Protein AF-A0A0F9HIH3-F1 (afdb_monomer_lite)

Radius of gyration: 40.08 Å; chains: 1; bounding box: 96×45×117 Å

Organism: NCBI:txid412755

pLDDT: mean 87.63, std 14.53, range [53.78, 98.75]

Structure (mmCIF, N/CA/C/O backbone):
data_AF-A0A0F9HIH3-F1
#
_entry.id   AF-A0A0F9HIH3-F1
#
loop_
_atom_site.group_PDB
_atom_site.id
_atom_site.type_symbol
_atom_site.label_atom_id
_atom_site.label_alt_id
_atom_site.label_comp_id
_atom_site.label_asym_id
_atom_site.label_entity_id
_atom_site.label_seq_id
_atom_site.pdbx_PDB_ins_code
_atom_site.Cartn_x
_atom_site.Cartn_y
_atom_site.Cartn_z
_atom_site.occupancy
_atom_site.B_iso_or_equiv
_atom_site.auth_seq_id
_atom_site.auth_comp_id
_atom_site.auth_asym_id
_atom_site.auth_atom_id
_atom_site.pdbx_PDB_model_num
ATOM 1 N N . MET A 1 1 ? 7.311 -0.801 9.740 1.00 84.12 1 MET A N 1
ATOM 2 C CA . MET A 1 1 ? 6.327 -0.267 8.777 1.00 84.12 1 MET A CA 1
ATOM 3 C C . MET A 1 1 ? 6.362 -1.166 7.554 1.00 84.12 1 MET A C 1
ATOM 5 O O . MET A 1 1 ? 7.461 -1.471 7.106 1.00 84.12 1 MET A O 1
ATOM 9 N N . ARG A 1 2 ? 5.218 -1.698 7.108 1.00 93.62 2 ARG A N 1
ATOM 10 C CA . ARG A 1 2 ? 5.146 -2.565 5.917 1.00 93.62 2 ARG A CA 1
ATOM 11 C C . ARG A 1 2 ? 5.037 -1.679 4.670 1.00 93.62 2 ARG A C 1
ATOM 13 O O . ARG A 1 2 ? 4.296 -0.703 4.717 1.00 93.62 2 ARG A O 1
ATOM 20 N N . ASP A 1 3 ? 5.741 -2.029 3.597 1.00 95.88 3 ASP A N 1
ATOM 21 C CA . ASP A 1 3 ? 5.580 -1.399 2.280 1.00 95.88 3 ASP A CA 1
ATOM 22 C C . ASP A 1 3 ? 4.628 -2.244 1.427 1.00 95.88 3 ASP A C 1
ATOM 24 O O . ASP A 1 3 ? 4.710 -3.475 1.437 1.00 95.88 3 ASP A O 1
ATOM 28 N N . ILE A 1 4 ? 3.690 -1.587 0.756 1.00 97.06 4 ILE A N 1
ATOM 29 C CA . ILE A 1 4 ? 2.590 -2.203 0.014 1.00 97.06 4 ILE A CA 1
ATOM 30 C C . ILE A 1 4 ? 2.670 -1.754 -1.444 1.00 97.06 4 ILE A C 1
ATOM 32 O O . ILE A 1 4 ? 2.933 -0.588 -1.727 1.00 97.06 4 ILE A O 1
ATOM 36 N N . THR A 1 5 ? 2.425 -2.657 -2.388 1.00 95.69 5 THR A N 1
ATOM 37 C CA . THR A 1 5 ? 2.317 -2.273 -3.799 1.00 95.69 5 THR A CA 1
ATOM 38 C C . THR A 1 5 ? 0.990 -1.557 -4.035 1.00 95.69 5 THR A C 1
ATOM 40 O O . THR A 1 5 ? -0.052 -1.967 -3.524 1.00 95.69 5 THR A O 1
ATOM 43 N N . LEU A 1 6 ? 0.995 -0.494 -4.838 1.00 96.69 6 LEU A N 1
ATOM 44 C CA . LEU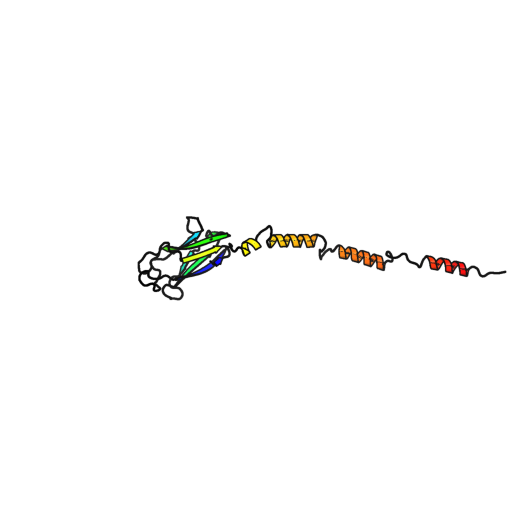 A 1 6 ? -0.251 0.147 -5.247 1.00 96.69 6 LEU A CA 1
ATOM 45 C C . LEU A 1 6 ? -1.127 -0.849 -6.030 1.00 96.69 6 LEU A C 1
ATOM 47 O O . LEU A 1 6 ? -0.645 -1.545 -6.920 1.00 96.69 6 LEU A O 1
ATOM 51 N N . ASN A 1 7 ? -2.425 -0.839 -5.741 1.00 97.62 7 ASN A N 1
ATOM 52 C CA . ASN A 1 7 ? -3.470 -1.749 -6.221 1.00 97.62 7 ASN A CA 1
ATOM 53 C C . ASN A 1 7 ? -3.522 -3.131 -5.557 1.00 97.62 7 ASN A C 1
ATOM 55 O O . ASN A 1 7 ? -4.343 -3.953 -5.965 1.00 97.62 7 ASN A O 1
ATOM 59 N N . ASP A 1 8 ? -2.746 -3.360 -4.500 1.00 97.94 8 ASP A N 1
ATOM 60 C CA . ASP A 1 8 ? -2.901 -4.553 -3.673 1.00 97.94 8 ASP A CA 1
ATOM 61 C C . ASP A 1 8 ? -3.950 -4.367 -2.569 1.00 97.94 8 ASP A C 1
ATOM 63 O O . ASP A 1 8 ? -4.284 -3.261 -2.139 1.00 97.94 8 ASP A O 1
ATOM 67 N N . THR A 1 9 ? -4.461 -5.495 -2.077 1.00 98.25 9 THR A N 1
ATOM 68 C CA . THR A 1 9 ? -5.206 -5.566 -0.816 1.00 98.25 9 THR A CA 1
ATOM 69 C C . THR A 1 9 ? -4.332 -6.218 0.241 1.00 98.25 9 THR A C 1
ATOM 71 O O . THR A 1 9 ? -3.700 -7.242 -0.021 1.00 98.25 9 THR A O 1
ATOM 74 N N . PHE A 1 10 ? -4.312 -5.660 1.447 1.00 98.31 10 PHE A N 1
ATOM 75 C CA . PHE A 1 10 ? -3.599 -6.257 2.570 1.00 98.31 10 PHE A CA 1
ATOM 76 C C . PHE A 1 10 ? -4.415 -6.217 3.858 1.00 98.31 10 PHE A C 1
ATOM 78 O O . PHE A 1 10 ? -5.388 -5.472 3.996 1.00 98.31 10 PHE A O 1
ATOM 85 N N . TYR A 1 11 ? -3.963 -7.033 4.805 1.00 98.00 11 TYR A N 1
ATOM 86 C CA . TYR A 1 11 ? -4.578 -7.219 6.107 1.00 98.00 11 TYR A CA 1
ATOM 87 C C . TYR A 1 11 ? -3.590 -6.855 7.210 1.00 98.00 11 TYR A C 1
ATOM 89 O O . TYR A 1 11 ? -2.404 -7.196 7.123 1.00 98.00 11 TYR A O 1
ATOM 97 N N . HIS A 1 12 ? -4.072 -6.156 8.232 1.00 98.06 12 HIS A N 1
ATOM 98 C CA . HIS A 1 12 ? -3.276 -5.726 9.377 1.00 98.06 12 HIS A CA 1
ATOM 99 C C . HIS A 1 12 ? -4.021 -6.022 10.673 1.00 98.06 12 HIS A C 1
ATOM 101 O O . HIS A 1 12 ? -5.061 -5.425 10.949 1.00 98.06 12 HIS A O 1
ATOM 107 N N . ASP A 1 13 ? -3.475 -6.933 11.471 1.00 98.06 13 ASP A N 1
ATOM 108 C CA . ASP A 1 13 ? -4.033 -7.262 12.777 1.00 98.06 13 ASP A CA 1
ATOM 109 C C . ASP A 1 13 ? -3.587 -6.243 13.836 1.00 98.06 13 ASP A C 1
ATOM 111 O O . ASP A 1 13 ? -2.427 -5.826 13.885 1.00 98.06 13 ASP A O 1
ATOM 115 N N . PHE A 1 14 ? -4.500 -5.881 14.732 1.00 98.25 14 PHE A N 1
ATOM 116 C CA . PHE A 1 14 ? -4.224 -5.051 15.902 1.00 98.25 14 PHE A CA 1
ATOM 117 C C . PHE A 1 14 ? -5.072 -5.500 17.093 1.00 98.25 14 PHE A C 1
ATOM 119 O O . PHE A 1 14 ? -6.103 -6.151 16.933 1.00 98.25 14 PHE A O 1
ATOM 126 N N . THR A 1 15 ? -4.647 -5.170 18.313 1.00 98.12 15 THR A N 1
ATOM 127 C CA . THR A 1 15 ? -5.366 -5.566 19.532 1.00 98.12 15 THR A CA 1
ATOM 128 C C . THR A 1 15 ? -5.917 -4.358 20.270 1.00 98.12 15 THR A C 1
ATOM 130 O O . THR A 1 15 ? -5.165 -3.435 20.561 1.00 98.12 15 THR A O 1
ATOM 133 N N . THR A 1 16 ? -7.190 -4.396 20.657 1.00 98.31 16 THR A N 1
ATOM 134 C CA . THR A 1 16 ? -7.782 -3.428 21.591 1.00 98.31 16 THR A CA 1
ATOM 135 C C . THR A 1 16 ? -7.738 -3.941 23.022 1.00 98.31 16 THR A C 1
ATOM 137 O O . THR A 1 16 ? -7.930 -5.131 23.285 1.00 98.31 16 THR A O 1
ATOM 140 N N . ARG A 1 17 ? -7.479 -3.042 23.976 1.00 97.94 17 ARG A N 1
ATOM 141 C CA . ARG A 1 17 ? -7.346 -3.372 25.401 1.00 97.94 17 ARG A CA 1
ATOM 142 C C . ARG A 1 17 ? -8.110 -2.377 26.260 1.00 97.94 17 ARG A C 1
ATOM 144 O O . ARG A 1 17 ? -8.106 -1.185 25.975 1.00 97.94 17 ARG A O 1
ATOM 151 N N . ALA A 1 18 ? -8.740 -2.851 27.331 1.00 96.81 18 ALA A N 1
ATOM 152 C CA . ALA A 1 18 ? -9.381 -1.959 28.290 1.00 96.81 18 ALA A CA 1
ATOM 153 C C . ALA A 1 18 ? -8.334 -1.080 28.988 1.00 96.81 18 ALA A C 1
ATOM 155 O O . ALA A 1 18 ? -7.395 -1.598 29.587 1.00 96.81 18 ALA A O 1
ATOM 156 N N . PHE A 1 19 ? -8.526 0.240 28.987 1.00 93.25 19 PHE A N 1
ATOM 157 C CA . PHE A 1 19 ? -7.588 1.181 29.615 1.00 93.25 19 PHE A CA 1
ATOM 158 C C . PHE A 1 19 ? -7.374 0.927 31.112 1.00 93.25 19 PHE A C 1
ATOM 160 O O . PHE A 1 19 ? -6.269 1.091 31.617 1.00 93.25 19 PHE A O 1
ATOM 167 N N . ALA A 1 20 ? -8.422 0.503 31.823 1.00 93.31 20 ALA A N 1
ATOM 168 C CA . ALA A 1 20 ? -8.368 0.305 33.269 1.00 93.31 20 ALA A CA 1
ATOM 169 C C . ALA A 1 20 ? -7.579 -0.946 33.698 1.00 93.31 20 ALA A C 1
ATOM 171 O O . ALA A 1 20 ? -7.064 -0.985 34.812 1.00 93.31 20 ALA A O 1
ATOM 172 N N . THR A 1 21 ? -7.507 -1.980 32.853 1.00 95.50 21 THR A N 1
ATOM 173 C CA . THR A 1 21 ? -6.973 -3.304 33.237 1.00 95.50 21 THR A CA 1
ATOM 174 C C . THR A 1 21 ? -5.920 -3.855 32.277 1.00 95.50 21 THR A C 1
ATOM 176 O O . THR A 1 21 ? -5.229 -4.811 32.616 1.00 95.50 21 THR A O 1
ATOM 179 N N . GLY A 1 22 ? -5.794 -3.298 31.071 1.00 95.50 22 GLY A N 1
ATOM 180 C CA . GLY A 1 22 ? -4.867 -3.749 30.032 1.00 95.50 22 GLY A CA 1
ATOM 181 C C . GLY A 1 22 ? -5.236 -5.081 29.362 1.00 95.50 22 GLY A C 1
ATOM 182 O O . GLY A 1 22 ? -4.499 -5.552 28.486 1.00 95.50 22 GLY A O 1
ATOM 183 N N . ILE A 1 23 ? -6.358 -5.705 29.738 1.00 97.19 23 ILE A N 1
ATOM 184 C CA . ILE A 1 23 ? -6.798 -6.976 29.146 1.00 97.19 23 ILE A CA 1
ATOM 185 C C . ILE A 1 23 ? -7.357 -6.739 27.736 1.00 97.19 23 ILE A C 1
ATOM 187 O O . ILE A 1 23 ? -7.986 -5.699 27.516 1.00 97.19 23 ILE A O 1
ATOM 191 N N . PRO A 1 24 ? -7.178 -7.676 26.785 1.00 98.25 24 PRO A N 1
ATOM 192 C CA . PRO A 1 24 ? -7.870 -7.620 25.501 1.00 98.25 24 PRO A CA 1
ATOM 193 C C . PRO A 1 24 ? -9.377 -7.443 25.694 1.00 98.25 24 PRO A C 1
ATOM 195 O O . PRO A 1 24 ? -9.980 -8.059 26.573 1.00 98.25 24 PRO A O 1
ATOM 198 N N . THR A 1 25 ? -9.983 -6.536 24.940 1.00 98.38 25 THR A N 1
ATOM 199 C CA . THR A 1 25 ? -11.398 -6.171 25.086 1.00 98.38 25 THR A CA 1
ATOM 200 C C . THR A 1 25 ? -11.969 -5.820 23.723 1.00 98.38 25 THR A C 1
ATOM 202 O O . THR A 1 25 ? -11.276 -5.212 22.908 1.00 98.38 25 THR A O 1
ATOM 205 N N . VAL A 1 26 ? -13.226 -6.197 23.495 1.00 98.38 26 VAL A N 1
ATOM 206 C CA . VAL A 1 26 ? -13.954 -5.982 22.237 1.00 98.38 26 VAL A CA 1
ATOM 207 C C . VAL A 1 26 ? -13.920 -4.510 21.822 1.00 98.38 26 VAL A C 1
ATOM 209 O O . VAL A 1 26 ? -14.196 -3.621 22.635 1.00 98.38 26 VAL A O 1
ATOM 212 N N . LEU A 1 27 ? -13.635 -4.270 20.543 1.00 98.50 27 LEU A N 1
ATOM 213 C CA . LEU A 1 27 ? -13.857 -2.984 19.892 1.00 98.50 27 LEU A CA 1
ATOM 214 C C . LEU A 1 27 ? -15.343 -2.867 19.508 1.00 98.50 27 LEU A C 1
ATOM 216 O O . LEU A 1 27 ? -15.806 -3.463 18.541 1.00 98.50 27 LEU A O 1
ATOM 220 N N . ALA A 1 28 ? -16.113 -2.129 20.302 1.00 97.88 28 ALA A N 1
ATOM 221 C CA . ALA A 1 28 ? -17.571 -2.046 20.214 1.00 97.88 28 ALA A CA 1
ATOM 222 C C . ALA A 1 28 ? -18.062 -0.701 19.646 1.00 97.88 28 ALA A C 1
ATOM 224 O O . ALA A 1 28 ? -17.282 0.220 19.412 1.00 97.88 28 ALA A O 1
ATOM 225 N N . GLY A 1 29 ? -19.381 -0.562 19.468 1.00 96.38 29 GLY A N 1
ATOM 226 C CA . GLY A 1 29 ? -20.018 0.709 19.092 1.00 96.38 29 GLY A CA 1
ATOM 227 C C . GLY A 1 29 ? -19.929 1.046 17.601 1.00 96.38 29 GLY A C 1
ATOM 228 O O . GLY A 1 29 ? -19.632 2.186 17.258 1.00 96.38 29 GLY A O 1
ATOM 229 N N . THR A 1 30 ? -20.172 0.060 16.726 1.00 96.94 30 THR A N 1
ATOM 230 C CA . THR A 1 30 ? -20.072 0.180 15.253 1.00 96.94 30 THR A CA 1
ATOM 231 C C . THR A 1 30 ? -18.731 0.770 14.809 1.00 96.94 30 THR A C 1
ATOM 233 O O . THR A 1 30 ? -18.675 1.912 14.341 1.00 96.94 30 THR A O 1
ATOM 236 N N . PRO A 1 31 ? -17.633 0.033 15.032 1.00 98.00 31 PRO A N 1
ATOM 237 C CA . PRO A 1 31 ? -16.315 0.571 14.785 1.00 98.00 31 PRO A CA 1
ATOM 238 C C . PRO A 1 31 ? -16.040 0.762 13.300 1.00 98.00 31 PRO A C 1
ATOM 240 O O . PRO A 1 31 ? -16.449 -0.039 12.460 1.00 98.00 31 PRO A O 1
ATOM 243 N N . VAL A 1 32 ? -15.311 1.828 13.003 1.00 98.44 32 VAL A N 1
ATOM 244 C CA . VAL A 1 32 ? -14.871 2.198 11.661 1.00 98.44 32 VAL A CA 1
ATOM 245 C C . VAL A 1 32 ? -13.403 2.576 11.753 1.00 98.44 32 VAL A C 1
ATOM 247 O O . VAL A 1 32 ? -12.969 3.231 12.705 1.00 98.44 32 VAL A O 1
ATOM 250 N N . LEU A 1 33 ? -12.645 2.156 10.747 1.00 98.75 33 LEU A N 1
ATOM 251 C CA . LEU A 1 33 ? -11.281 2.606 10.531 1.00 98.75 33 LEU A CA 1
ATOM 252 C C . LEU A 1 33 ? -11.267 3.641 9.413 1.00 98.75 33 LEU A C 1
ATOM 254 O O . LEU A 1 33 ? -12.069 3.585 8.483 1.00 98.75 33 LEU A O 1
ATOM 258 N N . SER A 1 34 ? -10.321 4.559 9.497 1.00 98.38 34 SER A N 1
ATOM 259 C CA . SER A 1 34 ? -9.967 5.468 8.415 1.00 98.38 34 SER A CA 1
ATOM 260 C C . SER A 1 34 ? -8.457 5.447 8.234 1.00 98.38 34 SER A C 1
ATOM 262 O O . SER A 1 34 ? -7.711 5.069 9.143 1.00 98.38 34 SER A O 1
ATOM 264 N N . VAL A 1 35 ? -7.999 5.846 7.054 1.00 98.50 35 VAL A N 1
ATOM 265 C CA . VAL A 1 35 ? -6.573 5.978 6.766 1.00 98.50 35 VAL A CA 1
ATOM 266 C C . VAL A 1 35 ? -6.247 7.435 6.492 1.00 98.50 35 VAL A C 1
ATOM 268 O O . VAL A 1 35 ? -6.937 8.090 5.722 1.00 98.50 35 VAL A O 1
ATOM 271 N N . LEU A 1 36 ? -5.199 7.949 7.122 1.00 97.31 36 LEU A N 1
ATOM 272 C CA . LEU A 1 36 ? -4.695 9.293 6.875 1.00 97.31 36 LEU A CA 1
ATOM 273 C C . LEU A 1 36 ? -3.395 9.210 6.078 1.00 97.31 36 LEU A C 1
ATOM 275 O O . LEU A 1 36 ? -2.492 8.458 6.454 1.00 97.31 36 LEU A O 1
ATOM 279 N N . GLU A 1 37 ? -3.307 9.975 4.996 1.00 96.44 37 GLU A N 1
ATOM 280 C CA . GLU A 1 37 ? -2.068 10.166 4.243 1.00 96.44 37 GLU A CA 1
ATOM 281 C C . GLU A 1 37 ? -1.249 11.292 4.873 1.00 96.44 37 GLU A C 1
ATOM 283 O O . GLU A 1 37 ? -1.737 12.413 4.955 1.00 96.44 37 GLU A O 1
ATOM 288 N N . GLU A 1 38 ? -0.010 11.011 5.279 1.00 90.00 38 GLU A N 1
ATOM 289 C CA . GLU A 1 38 ? 1.002 11.989 5.722 1.00 90.00 38 GLU A CA 1
ATOM 290 C C . GLU A 1 38 ? 0.442 13.278 6.369 1.00 90.00 38 GLU A C 1
ATOM 292 O O . GLU A 1 38 ? -0.096 13.246 7.474 1.00 90.00 38 GLU A O 1
ATOM 297 N N . ASN A 1 39 ? 0.593 14.420 5.686 1.00 85.12 39 ASN A N 1
ATOM 298 C CA . ASN A 1 39 ? 0.124 15.742 6.106 1.00 85.12 39 ASN A CA 1
ATOM 299 C C . ASN A 1 39 ? -1.187 16.156 5.400 1.00 85.12 39 ASN A C 1
ATOM 301 O O . ASN A 1 39 ? -1.509 17.341 5.309 1.00 85.12 39 ASN A O 1
ATOM 305 N N . ASN A 1 40 ? -1.934 15.199 4.852 1.00 88.25 40 ASN A N 1
ATOM 306 C CA . ASN A 1 40 ? -3.252 15.433 4.283 1.00 88.25 40 ASN A CA 1
ATOM 307 C C . ASN A 1 40 ? -4.310 15.311 5.384 1.00 88.25 40 ASN A C 1
ATOM 309 O O . ASN A 1 40 ? -4.417 14.290 6.054 1.00 88.25 40 ASN A O 1
ATOM 313 N N . ALA A 1 41 ? -5.124 16.351 5.558 1.00 87.75 41 ALA A N 1
ATOM 314 C CA . ALA A 1 41 ? -6.173 16.365 6.574 1.00 87.75 41 ALA A CA 1
ATOM 315 C C . ALA A 1 41 ? -7.403 15.520 6.198 1.00 87.75 41 ALA A C 1
ATOM 317 O O . ALA A 1 41 ? -8.245 15.275 7.058 1.00 87.75 41 ALA A O 1
ATOM 318 N N . THR A 1 42 ? -7.534 15.104 4.933 1.00 95.38 42 THR A N 1
ATOM 319 C CA . THR A 1 42 ? -8.704 14.358 4.449 1.00 95.38 42 THR A CA 1
ATOM 320 C C . THR A 1 42 ? -8.485 12.855 4.623 1.00 95.38 42 THR A C 1
ATOM 322 O O . THR A 1 42 ? -7.615 12.299 3.952 1.00 95.38 42 THR A O 1
ATOM 325 N N . PRO A 1 43 ? -9.264 12.166 5.476 1.00 97.50 43 PRO A N 1
ATOM 326 C CA . PRO A 1 43 ? -9.125 10.728 5.649 1.00 97.50 43 PRO A CA 1
ATOM 327 C C . PRO A 1 43 ? -9.680 9.953 4.451 1.00 97.50 43 PRO A C 1
ATOM 329 O O . PRO A 1 43 ? -10.749 10.266 3.923 1.00 97.50 43 PRO A O 1
ATOM 332 N N . ILE A 1 44 ? -8.987 8.883 4.083 1.00 98.19 44 ILE A N 1
ATOM 333 C CA . ILE A 1 44 ? -9.447 7.858 3.154 1.00 98.19 44 ILE A CA 1
ATOM 334 C C . ILE A 1 44 ? -10.349 6.882 3.914 1.00 98.19 44 ILE A C 1
ATOM 336 O O . ILE A 1 44 ? -9.940 6.267 4.903 1.00 98.19 44 ILE A O 1
ATOM 340 N N . THR A 1 45 ? -11.581 6.731 3.433 1.00 97.94 45 THR A N 1
ATOM 341 C CA . THR A 1 45 ? -12.574 5.769 3.944 1.00 97.94 45 THR A CA 1
ATOM 342 C C . THR A 1 45 ? -12.938 4.701 2.911 1.00 97.94 45 THR A C 1
ATOM 344 O O . THR A 1 45 ? -13.433 3.631 3.265 1.00 97.94 45 THR A O 1
ATOM 347 N N . ALA A 1 46 ? -12.675 4.959 1.627 1.00 98.00 46 ALA A N 1
ATOM 348 C CA . ALA A 1 46 ? -12.902 4.006 0.550 1.00 98.00 46 ALA A CA 1
ATOM 349 C C . ALA A 1 46 ? -11.905 2.842 0.636 1.00 98.00 46 ALA A C 1
ATOM 351 O O . ALA A 1 46 ? -10.710 3.045 0.832 1.00 98.00 46 ALA A O 1
ATOM 352 N N . GLY A 1 47 ? -12.395 1.609 0.490 1.00 97.62 47 GLY A N 1
ATOM 353 C CA . GLY A 1 47 ? -11.546 0.417 0.566 1.00 97.62 47 GLY A CA 1
ATOM 354 C C . GLY A 1 47 ? -10.989 0.111 1.960 1.00 97.62 47 GLY A C 1
ATOM 355 O O . GLY A 1 47 ? -10.085 -0.713 2.063 1.00 97.62 47 GLY A O 1
ATOM 356 N N . VAL A 1 48 ? -11.515 0.743 3.014 1.00 98.69 48 VAL A N 1
ATOM 357 C CA . VAL A 1 48 ? -11.111 0.526 4.409 1.00 98.69 48 VAL A CA 1
ATOM 358 C C . VAL A 1 48 ? -12.237 -0.187 5.153 1.00 98.69 48 VAL A C 1
ATOM 360 O O . VAL A 1 48 ? -13.385 0.252 5.136 1.00 98.69 48 VAL A O 1
ATOM 363 N N . SER A 1 49 ? -11.925 -1.294 5.822 1.00 98.25 49 SER A N 1
ATOM 364 C CA . SER A 1 49 ? -12.890 -2.006 6.667 1.00 98.25 49 SER A CA 1
ATOM 365 C C . SER A 1 49 ? -12.217 -2.672 7.864 1.00 98.25 49 SER A C 1
ATOM 367 O O . SER A 1 49 ? -10.995 -2.832 7.895 1.00 98.25 49 SER A O 1
ATOM 369 N N . VAL A 1 50 ? -13.020 -3.040 8.864 1.00 98.56 50 VAL A N 1
ATOM 370 C CA . VAL A 1 50 ? -12.561 -3.710 10.084 1.00 98.56 50 VAL A CA 1
ATOM 371 C C . VAL A 1 50 ? -13.396 -4.949 10.367 1.00 98.56 50 VAL A C 1
ATOM 373 O O . VAL A 1 50 ? -14.624 -4.901 10.331 1.00 98.56 50 VAL A O 1
ATOM 376 N N . SER A 1 51 ? -12.718 -6.047 10.685 1.00 98.12 51 SER A N 1
ATOM 377 C CA . SER A 1 51 ? -13.321 -7.221 11.306 1.00 98.12 51 SER A CA 1
ATOM 378 C C . SER A 1 51 ? -12.939 -7.237 12.781 1.00 98.12 51 SER A C 1
ATOM 380 O O . SER A 1 51 ? -11.762 -7.348 13.123 1.00 98.12 51 SER A O 1
ATOM 382 N N . VAL A 1 52 ? -13.936 -7.124 13.655 1.00 98.38 52 VAL A N 1
ATOM 383 C CA . VAL A 1 52 ? -13.752 -7.195 15.112 1.00 98.38 52 VAL A CA 1
ATOM 384 C C . VAL A 1 52 ? -13.658 -8.651 15.553 1.00 98.38 52 VAL A C 1
ATOM 386 O O . VAL A 1 52 ? -14.321 -9.508 14.967 1.00 98.38 52 VAL A O 1
ATOM 389 N N . ASP A 1 53 ? -12.854 -8.914 16.584 1.00 97.69 53 ASP A N 1
ATOM 390 C CA . ASP A 1 53 ? -12.680 -10.236 17.201 1.00 97.69 53 ASP A CA 1
ATOM 391 C C . ASP A 1 53 ? -12.433 -11.342 16.160 1.00 97.69 53 ASP A C 1
ATOM 393 O O . ASP A 1 53 ? -13.108 -12.380 16.116 1.00 97.69 53 ASP A O 1
ATOM 397 N N . ARG A 1 54 ? -11.463 -11.097 15.273 1.00 96.94 54 ARG A N 1
ATOM 398 C CA . ARG A 1 54 ? -11.029 -12.024 14.233 1.00 96.94 54 ARG A CA 1
ATOM 399 C C . ARG A 1 54 ? -10.772 -13.400 14.841 1.00 96.94 54 ARG A C 1
ATOM 401 O O . ARG A 1 54 ? -10.172 -13.542 15.906 1.00 96.94 54 ARG A O 1
ATOM 408 N N . ALA A 1 55 ? -11.231 -14.427 14.125 1.00 96.38 55 ALA A N 1
ATOM 409 C CA . ALA A 1 55 ? -11.162 -15.819 14.564 1.00 96.38 55 ALA A CA 1
ATOM 410 C C . ALA A 1 55 ? -11.814 -16.063 15.942 1.00 96.38 55 ALA A C 1
ATOM 412 O O . ALA A 1 55 ? -11.432 -16.990 16.653 1.00 96.38 55 ALA A O 1
ATOM 413 N N . SER A 1 56 ? -12.796 -15.232 16.316 1.00 96.56 56 SER A N 1
ATOM 414 C CA . SER A 1 56 ? -13.485 -15.278 17.610 1.00 96.56 56 SER A CA 1
ATOM 415 C C . SER A 1 56 ? -12.564 -15.054 18.817 1.00 96.56 56 SER A C 1
ATOM 417 O O . SER A 1 56 ? -12.874 -15.490 19.926 1.00 96.56 56 SER A O 1
ATOM 419 N N . VAL A 1 57 ? -11.434 -14.368 18.621 1.00 98.19 57 VAL A N 1
ATOM 420 C CA . VAL A 1 57 ? -10.499 -14.012 19.692 1.00 98.19 57 VAL A CA 1
ATOM 421 C C . VAL A 1 57 ? -10.786 -12.588 20.156 1.00 98.19 57 VAL A C 1
ATOM 423 O O . VAL A 1 57 ? -10.572 -11.631 19.417 1.00 98.19 57 VAL A O 1
ATOM 426 N N . VAL A 1 58 ? -11.245 -12.447 21.402 1.00 98.25 58 VAL A N 1
ATOM 427 C CA . VAL A 1 58 ? -11.621 -11.147 21.980 1.00 98.25 58 VAL A CA 1
ATOM 428 C C . VAL A 1 58 ? -10.469 -10.146 21.919 1.00 98.25 58 VAL A C 1
ATOM 430 O O . VAL A 1 58 ? -9.364 -10.406 22.398 1.00 98.25 58 VAL A O 1
ATOM 433 N N . GLY A 1 59 ? -10.767 -8.967 21.383 1.00 97.81 59 GLY A N 1
ATOM 434 C CA . GLY A 1 59 ? -9.855 -7.844 21.247 1.00 97.81 59 GLY A CA 1
ATOM 435 C C . GLY A 1 59 ? -8.877 -7.967 20.083 1.00 97.81 59 GLY A C 1
ATOM 436 O O . GLY A 1 59 ? -8.168 -6.998 19.844 1.00 97.81 59 GLY A O 1
ATOM 437 N N . LEU A 1 60 ? -8.813 -9.094 19.363 1.00 98.44 60 LEU A N 1
ATOM 438 C CA . LEU A 1 60 ? -8.011 -9.224 18.144 1.00 98.44 60 LEU A CA 1
ATOM 439 C C . LEU A 1 60 ? -8.829 -8.732 16.950 1.00 98.44 60 LEU A C 1
ATOM 441 O O . LEU A 1 60 ? -9.791 -9.375 16.558 1.00 98.44 60 LEU A O 1
ATOM 445 N N . ASN A 1 61 ? -8.444 -7.617 16.347 1.00 98.62 61 ASN A N 1
ATOM 446 C CA . ASN A 1 61 ? -9.147 -7.018 15.217 1.00 98.62 61 ASN A CA 1
ATOM 447 C C . ASN A 1 61 ? -8.268 -7.069 13.966 1.00 98.62 61 ASN A C 1
ATOM 449 O O . ASN A 1 61 ? -7.045 -7.012 14.071 1.00 98.62 61 ASN A O 1
ATOM 453 N N . GLU A 1 62 ? -8.882 -7.115 12.789 1.00 98.56 62 GLU A N 1
ATOM 454 C CA . GLU A 1 62 ? -8.184 -7.060 11.503 1.00 98.56 62 GLU A CA 1
ATOM 455 C C . GLU A 1 62 ? -8.684 -5.871 10.687 1.00 98.56 62 GLU A C 1
ATOM 457 O O . GLU A 1 62 ? -9.879 -5.741 10.415 1.00 98.56 62 GLU A O 1
ATOM 462 N N . ALA A 1 63 ? -7.761 -5.008 10.276 1.00 98.50 63 ALA A N 1
ATOM 463 C CA . ALA A 1 63 ? -7.998 -4.000 9.259 1.00 98.50 63 ALA A CA 1
ATOM 464 C C . ALA A 1 63 ? -7.798 -4.623 7.873 1.00 98.50 63 ALA A C 1
ATOM 466 O O . ALA A 1 63 ? -6.760 -5.231 7.616 1.00 98.50 63 ALA A O 1
ATOM 467 N N . THR A 1 64 ? -8.759 -4.432 6.971 1.00 98.56 64 THR A N 1
ATOM 468 C CA . THR A 1 64 ? -8.613 -4.757 5.544 1.00 98.56 64 THR A CA 1
ATOM 469 C C . THR A 1 64 ? -8.520 -3.464 4.753 1.00 98.56 64 THR A C 1
ATOM 471 O O . THR A 1 64 ? -9.427 -2.631 4.830 1.00 98.56 64 THR A O 1
ATOM 474 N N . ILE A 1 65 ? -7.438 -3.317 3.988 1.00 98.69 65 ILE A N 1
ATOM 475 C CA . ILE A 1 65 ? -7.140 -2.119 3.205 1.00 98.69 65 ILE A CA 1
ATOM 476 C C . ILE A 1 65 ? -6.973 -2.506 1.735 1.00 98.69 65 ILE A C 1
ATOM 478 O O . ILE A 1 65 ? -6.083 -3.284 1.392 1.00 98.69 65 ILE A O 1
ATOM 482 N N . ILE A 1 66 ? -7.818 -1.946 0.870 1.00 98.56 66 ILE A N 1
ATOM 483 C CA . ILE A 1 66 ? -7.763 -2.087 -0.590 1.00 98.56 66 ILE A CA 1
ATOM 484 C C . ILE A 1 66 ? -7.035 -0.860 -1.144 1.00 98.56 66 ILE A C 1
ATOM 486 O O . ILE A 1 66 ? -7.649 0.174 -1.429 1.00 98.56 66 ILE A O 1
ATOM 490 N N . ALA A 1 67 ? -5.717 -0.966 -1.270 1.00 97.94 67 ALA A N 1
ATOM 491 C CA . ALA A 1 67 ? -4.825 0.156 -1.514 1.00 97.94 67 ALA A CA 1
ATOM 492 C C . ALA A 1 67 ? -4.728 0.519 -3.005 1.00 97.94 67 ALA A C 1
ATOM 494 O O . ALA A 1 67 ? -3.679 0.380 -3.624 1.00 97.94 67 ALA A O 1
ATOM 495 N N . THR A 1 68 ? -5.834 0.955 -3.610 1.00 98.31 68 THR A N 1
ATOM 496 C CA . THR A 1 68 ? -5.902 1.331 -5.036 1.00 98.31 68 THR A CA 1
ATOM 497 C C . THR A 1 68 ? -5.894 2.844 -5.235 1.00 98.31 68 THR A C 1
ATOM 499 O O . THR A 1 68 ? -6.375 3.593 -4.383 1.00 98.31 68 THR A O 1
ATOM 502 N N . ALA A 1 69 ? -5.455 3.300 -6.412 1.00 97.44 69 ALA A N 1
ATOM 503 C CA . ALA A 1 69 ? -5.551 4.717 -6.779 1.00 97.44 69 ALA A CA 1
ATOM 504 C C . ALA A 1 69 ? -7.003 5.229 -6.763 1.00 97.44 69 ALA A C 1
ATOM 506 O O . ALA A 1 69 ? -7.271 6.342 -6.320 1.00 97.44 69 ALA A O 1
ATOM 507 N N . GLY A 1 70 ? -7.964 4.388 -7.170 1.00 97.56 70 GLY A N 1
ATOM 508 C CA . GLY A 1 70 ? -9.392 4.726 -7.141 1.00 97.56 70 GLY A CA 1
ATOM 509 C C . GLY A 1 70 ? -9.958 4.943 -5.732 1.00 97.56 70 GLY A C 1
ATOM 510 O O . GLY A 1 70 ? -10.945 5.656 -5.582 1.00 97.56 70 GLY A O 1
ATOM 511 N N . ASN A 1 71 ? -9.318 4.378 -4.706 1.00 97.69 71 ASN A N 1
ATOM 512 C CA . ASN A 1 71 ? -9.665 4.606 -3.304 1.00 97.69 71 ASN A CA 1
ATOM 513 C C . ASN A 1 71 ? -8.893 5.782 -2.679 1.00 97.69 71 ASN A C 1
ATOM 515 O O . ASN A 1 71 ? -9.137 6.099 -1.520 1.00 97.69 71 ASN A O 1
ATOM 519 N N . GLY A 1 72 ? -7.996 6.439 -3.425 1.00 96.12 72 GLY A N 1
ATOM 520 C CA . GLY A 1 72 ? -7.230 7.602 -2.965 1.00 96.12 72 GLY A CA 1
ATOM 521 C C . GLY A 1 72 ? -5.812 7.304 -2.472 1.00 96.12 72 GLY A C 1
ATOM 522 O O . GLY A 1 72 ? -5.237 8.150 -1.800 1.00 96.12 72 GLY A O 1
ATOM 523 N N . TYR A 1 73 ? -5.250 6.128 -2.773 1.00 97.62 73 TYR A N 1
ATOM 524 C CA . TYR A 1 73 ? -3.861 5.792 -2.431 1.00 97.62 73 TYR A CA 1
ATOM 525 C C . TYR A 1 73 ? -2.886 6.145 -3.561 1.00 97.62 73 TYR A C 1
ATOM 527 O O . TYR A 1 73 ? -3.182 5.932 -4.736 1.00 97.62 73 TYR A O 1
ATOM 535 N N . GLU A 1 74 ? -1.688 6.604 -3.209 1.00 95.56 74 GLU A N 1
ATOM 536 C CA . GLU A 1 74 ? -0.641 7.034 -4.138 1.00 95.56 74 GLU A CA 1
ATOM 537 C C . GLU A 1 74 ? 0.709 6.387 -3.803 1.00 95.56 74 GLU A C 1
ATOM 539 O O . GLU A 1 74 ? 1.020 6.099 -2.648 1.00 95.56 74 GLU A O 1
ATOM 544 N N . ALA A 1 75 ? 1.536 6.158 -4.826 1.00 94.44 75 ALA A N 1
ATOM 545 C CA . ALA A 1 75 ? 2.894 5.651 -4.646 1.00 94.44 75 ALA A CA 1
ATOM 546 C C . ALA A 1 75 ? 3.830 6.704 -4.031 1.00 94.44 75 ALA A C 1
ATOM 548 O O . ALA A 1 75 ? 3.709 7.898 -4.294 1.00 94.44 75 ALA A O 1
ATOM 549 N N . GLY A 1 76 ? 4.799 6.244 -3.239 1.00 93.31 76 GLY A N 1
ATOM 550 C CA . GLY A 1 76 ? 5.785 7.082 -2.558 1.00 93.31 76 GLY A CA 1
ATOM 551 C C . GLY A 1 76 ? 5.267 7.773 -1.294 1.00 93.31 76 GLY A C 1
ATOM 552 O O . GLY A 1 76 ? 5.918 8.700 -0.818 1.00 93.31 76 GLY A O 1
ATOM 553 N N . LYS A 1 77 ? 4.110 7.356 -0.763 1.00 94.88 77 LYS A N 1
ATOM 554 C CA . LYS A 1 77 ? 3.451 7.983 0.393 1.00 94.88 77 LYS A CA 1
ATOM 555 C C . LYS A 1 77 ? 3.414 7.083 1.621 1.00 94.88 77 LYS A C 1
ATOM 557 O O . LYS A 1 77 ? 3.412 5.851 1.519 1.00 94.88 77 LYS A O 1
ATOM 562 N N . SER A 1 78 ? 3.323 7.722 2.785 1.00 95.94 78 SER A N 1
ATOM 563 C CA . SER A 1 78 ? 3.136 7.080 4.087 1.00 95.94 78 SER A CA 1
ATOM 564 C C . SER A 1 78 ? 1.717 7.266 4.623 1.00 95.94 78 SER A C 1
ATOM 566 O O . SER A 1 78 ? 1.134 8.347 4.565 1.00 95.94 78 SER A O 1
ATOM 568 N N . TYR A 1 79 ? 1.174 6.215 5.225 1.00 97.88 79 TYR A N 1
ATOM 569 C CA . TYR A 1 79 ? -0.209 6.165 5.677 1.00 97.88 79 TYR A CA 1
ATOM 570 C C . TYR A 1 79 ? -0.310 5.674 7.121 1.00 97.88 79 TYR A C 1
ATOM 572 O O . TYR A 1 79 ? 0.415 4.767 7.542 1.00 97.88 79 TYR A O 1
ATOM 580 N N . SER A 1 80 ? -1.245 6.251 7.878 1.00 97.62 80 SER A N 1
ATOM 581 C CA . SER A 1 80 ? -1.603 5.813 9.233 1.00 97.62 80 SER A CA 1
ATOM 582 C C . SER A 1 80 ? -3.046 5.324 9.271 1.00 97.62 80 SER A C 1
ATOM 584 O O . SER A 1 80 ? -3.953 6.025 8.834 1.00 97.62 80 SER A O 1
ATOM 586 N N . ILE A 1 81 ? -3.263 4.131 9.816 1.00 98.25 81 ILE A N 1
ATOM 587 C CA . ILE A 1 81 ? -4.589 3.553 10.050 1.00 98.25 81 ILE A CA 1
ATOM 588 C C . ILE A 1 81 ? -5.017 3.955 11.457 1.00 98.25 81 ILE A C 1
ATOM 590 O O . ILE A 1 81 ? -4.287 3.686 12.412 1.00 98.25 81 ILE A O 1
ATOM 594 N N . TYR A 1 82 ? -6.190 4.564 11.601 1.00 98.19 82 TYR A N 1
ATOM 595 C CA . TYR A 1 82 ? -6.718 4.956 12.904 1.00 98.19 82 TYR A CA 1
ATOM 596 C C . TYR A 1 82 ? -8.196 4.606 13.061 1.00 98.19 82 TYR A C 1
ATOM 598 O O . TYR A 1 82 ? -8.933 4.453 12.083 1.00 98.19 82 TYR A O 1
ATOM 606 N N . ILE A 1 83 ? -8.633 4.484 14.312 1.00 98.56 83 ILE A N 1
ATOM 607 C CA . ILE A 1 83 ? -10.035 4.250 14.652 1.00 98.56 83 ILE A CA 1
ATOM 608 C C . ILE A 1 83 ? -10.800 5.570 14.533 1.00 98.56 83 ILE A C 1
ATOM 610 O O . ILE A 1 83 ? -10.555 6.508 15.287 1.00 98.56 83 ILE A O 1
ATOM 614 N N . SER A 1 84 ? -11.741 5.661 13.594 1.00 98.31 84 SER A N 1
ATOM 615 C CA . SER A 1 84 ? -12.576 6.855 13.402 1.00 98.31 84 SER A CA 1
ATOM 616 C C . SER A 1 84 ? -13.887 6.796 14.184 1.00 98.31 84 SER A C 1
ATOM 618 O O . SER A 1 84 ? -14.449 7.837 14.514 1.00 98.31 84 SER A O 1
ATOM 620 N N . THR A 1 85 ? -14.362 5.595 14.518 1.00 98.38 85 THR A N 1
ATOM 621 C CA . THR A 1 85 ? -15.471 5.361 15.454 1.00 98.38 85 THR A CA 1
ATOM 622 C C . THR A 1 85 ? -15.206 4.087 16.243 1.00 98.38 85 THR A C 1
ATOM 624 O O . THR A 1 85 ? -14.636 3.133 15.716 1.00 98.38 85 THR A O 1
ATOM 627 N N . GLY A 1 86 ? -15.632 4.050 17.503 1.00 98.12 86 GLY A N 1
ATOM 628 C CA . GLY A 1 86 ? -15.558 2.847 18.325 1.00 98.12 86 GLY A CA 1
ATOM 629 C C . GLY A 1 86 ? -15.298 3.141 19.795 1.00 98.12 86 GLY A C 1
ATOM 630 O O . GLY A 1 86 ? -14.866 4.230 20.181 1.00 98.12 86 GLY A O 1
ATOM 631 N N . THR A 1 87 ? -15.571 2.139 20.622 1.00 98.25 87 THR A N 1
ATOM 632 C CA . THR A 1 87 ? -15.314 2.164 22.063 1.00 98.25 87 THR A CA 1
ATOM 633 C C . THR A 1 87 ? -14.663 0.869 22.519 1.00 98.25 87 THR A C 1
ATOM 635 O O . THR A 1 87 ? -14.926 -0.192 21.959 1.00 98.25 87 THR A O 1
ATOM 638 N N . VAL A 1 88 ? -13.862 0.941 23.576 1.00 98.38 88 VAL A N 1
ATOM 639 C CA . VAL A 1 88 ? -13.297 -0.226 24.257 1.00 98.38 88 VAL A CA 1
ATOM 640 C C . VAL A 1 88 ? -13.669 -0.133 25.730 1.00 98.38 88 VAL A C 1
ATOM 642 O O . VAL A 1 88 ? -13.344 0.841 26.406 1.00 98.38 88 VAL A O 1
ATOM 645 N N . GLY A 1 89 ? -14.430 -1.113 26.227 1.00 96.38 89 GLY A N 1
ATOM 646 C CA . GLY A 1 89 ? -14.955 -1.081 27.599 1.00 96.38 89 GLY A CA 1
ATOM 647 C C . GLY A 1 89 ? -15.839 0.141 27.902 1.00 96.38 89 GLY A C 1
ATOM 648 O O . GLY A 1 89 ? -15.870 0.604 29.037 1.00 96.38 89 GLY A O 1
ATOM 649 N N . GLY A 1 90 ? -16.514 0.696 26.887 1.00 95.88 90 GLY A N 1
ATOM 650 C CA . GLY A 1 90 ? -17.340 1.907 27.001 1.00 95.88 90 GLY A CA 1
ATOM 651 C C . GLY A 1 90 ? -16.575 3.233 26.896 1.00 95.88 90 GLY A C 1
ATOM 652 O O . GLY A 1 90 ? -17.200 4.289 26.897 1.00 95.88 90 GLY A O 1
ATOM 653 N N . VAL A 1 91 ? -15.246 3.201 26.765 1.00 97.12 91 VAL A N 1
ATOM 654 C CA . VAL A 1 91 ? -14.407 4.394 26.571 1.00 97.12 91 VAL A CA 1
ATOM 655 C C . VAL A 1 91 ? -14.179 4.627 25.080 1.00 97.12 91 VAL A C 1
ATOM 657 O O . VAL A 1 91 ? -13.881 3.681 24.356 1.00 97.12 91 VAL A O 1
ATOM 660 N N . SER A 1 92 ? -14.309 5.873 24.616 1.00 97.75 92 SER A N 1
ATOM 661 C CA . SER A 1 92 ? -14.005 6.246 23.227 1.00 97.75 92 SER A CA 1
ATOM 662 C C . SER A 1 92 ? -12.536 5.989 22.895 1.00 97.75 92 SER A C 1
ATOM 664 O O . SER A 1 92 ? -11.655 6.388 23.654 1.00 97.75 92 SER A O 1
ATOM 666 N N . VAL A 1 93 ? -12.291 5.365 21.743 1.00 98.25 93 VAL A N 1
ATOM 667 C CA . VAL A 1 93 ? -10.945 5.136 21.180 1.00 98.25 93 VAL A CA 1
ATOM 668 C C . VAL A 1 93 ? -10.748 5.857 19.843 1.00 98.25 93 VAL A C 1
ATOM 670 O O . VAL A 1 93 ? -9.850 5.540 19.068 1.00 98.25 93 VAL A O 1
ATOM 673 N N . ILE A 1 94 ? -11.607 6.836 19.545 1.00 98.19 94 ILE A N 1
ATOM 674 C CA . ILE A 1 94 ? -11.497 7.640 18.325 1.00 98.19 94 ILE A CA 1
ATOM 675 C C . ILE A 1 94 ? -10.148 8.369 18.308 1.00 98.19 94 ILE A C 1
ATOM 677 O O . ILE A 1 94 ? -9.791 9.048 19.269 1.00 98.19 94 ILE A O 1
ATOM 681 N N . GLY A 1 95 ? -9.426 8.249 17.194 1.00 96.88 95 GLY A N 1
ATOM 682 C CA . GLY A 1 95 ? -8.100 8.830 16.989 1.00 96.88 95 GLY A CA 1
ATOM 683 C C . GLY A 1 95 ? -6.937 7.909 17.366 1.00 96.88 95 GLY A C 1
ATOM 684 O O . GLY A 1 95 ? -5.789 8.273 17.123 1.00 96.88 95 GLY A O 1
ATOM 685 N N . GLU A 1 96 ? -7.195 6.719 17.915 1.00 97.56 96 GLU A N 1
ATOM 686 C CA . GLU A 1 96 ? -6.137 5.742 18.183 1.00 97.56 96 GLU A CA 1
ATOM 687 C C . GLU A 1 96 ? -5.549 5.210 16.867 1.00 97.56 96 GLU A C 1
ATOM 689 O O . GLU A 1 96 ? -6.271 4.658 16.032 1.00 97.56 96 GLU A O 1
ATOM 694 N N . VAL A 1 97 ? -4.236 5.383 16.674 1.00 97.62 97 VAL A N 1
ATOM 695 C CA . VAL A 1 97 ? -3.497 4.854 15.518 1.00 97.62 97 VAL A CA 1
ATOM 696 C C . VAL A 1 97 ? -3.149 3.393 15.776 1.00 97.62 97 VAL A C 1
ATOM 698 O O . VAL A 1 97 ? -2.440 3.074 16.727 1.00 97.62 97 VAL A O 1
ATOM 701 N N . VAL A 1 98 ? -3.615 2.507 14.900 1.00 98.00 98 VAL A N 1
ATOM 702 C CA . VAL A 1 98 ? -3.508 1.048 15.062 1.00 98.00 98 VAL A CA 1
ATOM 703 C C . VAL A 1 98 ? -2.519 0.401 14.096 1.00 98.00 98 VAL A C 1
ATOM 705 O O . VAL A 1 98 ? -2.164 -0.767 14.256 1.00 98.00 98 VAL A O 1
ATOM 708 N N . GLY A 1 99 ? -2.046 1.144 13.097 1.00 97.62 99 GLY A N 1
ATOM 709 C CA . GLY A 1 99 ? -1.083 0.655 12.120 1.00 97.62 99 GLY A CA 1
ATOM 710 C C . GLY A 1 99 ? -0.529 1.765 11.241 1.00 97.62 99 GLY A C 1
ATOM 711 O O . GLY A 1 99 ? -1.116 2.838 11.122 1.00 97.62 99 GLY A O 1
ATOM 712 N N . GLN A 1 100 ? 0.613 1.493 10.618 1.00 97.19 100 GLN A N 1
ATOM 713 C CA . GLN A 1 100 ? 1.261 2.388 9.663 1.00 97.19 100 GLN A CA 1
ATOM 714 C C . GLN A 1 100 ? 1.873 1.570 8.526 1.00 97.19 100 GLN A C 1
ATOM 716 O O . GLN A 1 100 ? 2.475 0.513 8.762 1.00 97.19 100 GLN A O 1
ATOM 721 N N . PHE A 1 101 ? 1.747 2.068 7.302 1.00 97.38 101 PHE A N 1
ATOM 722 C CA . PHE A 1 101 ? 2.282 1.437 6.098 1.00 97.38 101 PHE A CA 1
ATOM 723 C C . PHE A 1 101 ? 2.687 2.485 5.063 1.00 97.38 101 PHE A C 1
ATOM 725 O O . PHE A 1 101 ? 2.257 3.634 5.134 1.00 97.38 101 PHE A O 1
ATOM 732 N N . THR A 1 102 ? 3.515 2.092 4.108 1.00 97.00 102 THR A N 1
ATOM 733 C CA . THR A 1 102 ? 3.842 2.898 2.929 1.00 97.00 102 THR A CA 1
ATOM 734 C C . THR A 1 102 ? 3.286 2.244 1.673 1.00 97.00 102 THR A C 1
ATOM 736 O O . THR A 1 102 ? 3.040 1.036 1.662 1.00 97.00 102 THR A O 1
ATOM 739 N N . ILE A 1 103 ? 3.088 3.033 0.619 1.00 96.44 103 ILE A N 1
ATOM 740 C CA . ILE A 1 103 ? 2.768 2.514 -0.712 1.00 96.44 103 ILE A CA 1
ATOM 741 C C . ILE A 1 103 ? 3.957 2.756 -1.628 1.00 96.44 103 ILE A C 1
ATOM 743 O O . ILE A 1 103 ? 4.289 3.906 -1.899 1.00 96.44 103 ILE A O 1
ATOM 747 N N . ALA A 1 104 ? 4.575 1.680 -2.117 1.00 94.38 104 ALA A N 1
ATOM 748 C CA . ALA A 1 104 ? 5.693 1.692 -3.059 1.00 94.38 104 ALA A CA 1
ATOM 749 C C . ALA A 1 104 ? 6.777 2.737 -2.720 1.00 94.38 104 ALA A C 1
ATOM 751 O O . ALA A 1 104 ? 7.268 3.442 -3.602 1.00 94.38 104 ALA A O 1
ATOM 752 N N . ALA A 1 105 ? 7.116 2.869 -1.434 1.00 93.56 105 ALA A N 1
ATOM 753 C CA . ALA A 1 105 ? 8.062 3.877 -0.950 1.00 93.56 105 ALA A CA 1
ATOM 754 C C . ALA A 1 105 ? 9.393 3.272 -0.478 1.00 93.56 105 ALA A C 1
ATOM 756 O O . ALA A 1 105 ? 10.266 3.998 -0.002 1.00 93.56 105 ALA A O 1
ATOM 757 N N . SER A 1 106 ? 9.573 1.949 -0.587 1.00 91.94 106 SER A N 1
ATOM 758 C CA . SER A 1 106 ? 10.857 1.311 -0.295 1.00 91.94 106 SER A CA 1
ATOM 759 C C . SER A 1 106 ? 11.977 1.934 -1.129 1.00 91.94 106 SER A C 1
ATOM 761 O O . SER A 1 106 ? 11.881 2.000 -2.354 1.00 91.94 106 SER A O 1
ATOM 763 N N . ALA A 1 107 ? 13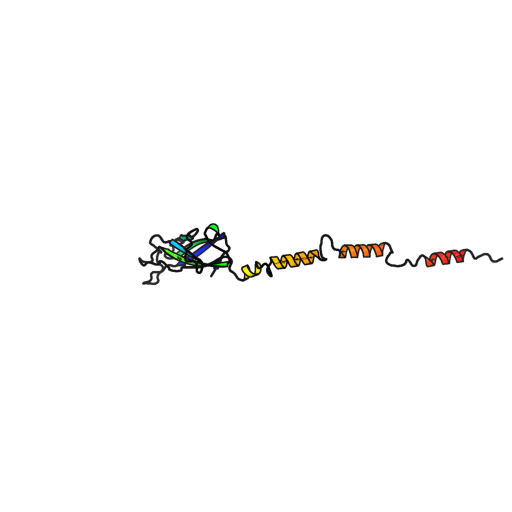.074 2.328 -0.473 1.00 91.12 107 ALA A N 1
ATOM 764 C CA . ALA A 1 107 ? 14.225 2.942 -1.135 1.00 91.12 107 ALA A CA 1
ATOM 765 C C . ALA A 1 107 ? 14.764 2.078 -2.285 1.00 91.12 107 ALA A C 1
ATOM 767 O O . ALA A 1 107 ? 15.101 2.609 -3.333 1.00 91.12 107 ALA A O 1
ATOM 768 N N . ALA A 1 108 ? 14.768 0.749 -2.126 1.00 90.31 108 ALA A N 1
ATOM 769 C CA . ALA A 1 108 ? 15.169 -0.162 -3.194 1.00 90.31 108 ALA A CA 1
ATOM 770 C C . ALA A 1 108 ? 14.192 -0.125 -4.381 1.00 90.31 108 ALA A C 1
ATOM 772 O O . ALA A 1 108 ? 14.626 -0.103 -5.523 1.00 90.31 108 ALA A O 1
ATOM 773 N N . ALA A 1 109 ? 12.878 -0.088 -4.136 1.00 87.62 109 ALA A N 1
ATOM 774 C CA . ALA A 1 109 ? 11.893 0.001 -5.216 1.00 87.62 109 ALA A CA 1
ATOM 775 C C . ALA A 1 109 ? 12.010 1.330 -5.980 1.00 87.62 109 ALA A C 1
ATOM 777 O O . ALA A 1 109 ? 11.930 1.342 -7.207 1.00 87.62 109 ALA A O 1
ATOM 778 N N . VAL A 1 110 ? 12.254 2.427 -5.257 1.00 91.06 110 VAL A N 1
ATOM 779 C CA . VAL A 1 110 ? 12.497 3.757 -5.831 1.00 91.06 110 VAL A CA 1
ATOM 780 C C . VAL A 1 110 ? 13.777 3.774 -6.671 1.00 91.06 110 VAL A C 1
ATOM 782 O O . VAL A 1 110 ? 13.750 4.254 -7.800 1.00 91.06 110 VAL A O 1
ATOM 785 N N . ASP A 1 111 ? 14.869 3.210 -6.154 1.00 93.56 111 ASP A N 1
ATOM 786 C CA . ASP A 1 111 ? 16.166 3.123 -6.836 1.00 93.56 111 ASP A CA 1
ATOM 787 C C . ASP A 1 111 ? 16.081 2.270 -8.113 1.00 93.56 111 ASP A C 1
ATOM 789 O O . ASP A 1 111 ? 16.454 2.705 -9.198 1.00 93.56 111 ASP A O 1
ATOM 793 N N . LEU A 1 112 ? 15.454 1.092 -8.033 1.00 92.88 112 LEU A N 1
ATOM 794 C CA . LEU A 1 112 ? 15.253 0.214 -9.190 1.00 92.88 112 LEU A CA 1
ATOM 795 C C . LEU A 1 112 ? 14.390 0.858 -10.291 1.00 92.88 112 LEU A C 1
ATOM 797 O O . LEU A 1 112 ? 14.601 0.576 -11.474 1.00 92.88 112 LEU A O 1
ATOM 801 N N . ALA A 1 113 ? 13.418 1.694 -9.915 1.00 90.75 113 ALA A N 1
ATOM 802 C CA . ALA A 1 113 ? 12.538 2.407 -10.839 1.00 90.75 113 ALA A CA 1
ATOM 803 C C . ALA A 1 113 ? 13.133 3.727 -11.366 1.00 90.75 113 ALA A C 1
ATOM 805 O O . ALA A 1 113 ? 12.536 4.347 -12.250 1.00 90.75 113 ALA 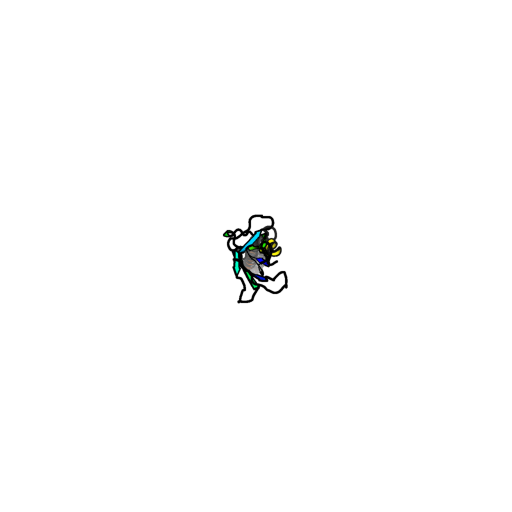A O 1
ATOM 806 N N . ASN A 1 114 ? 14.285 4.169 -10.853 1.00 92.56 114 ASN A N 1
ATOM 807 C CA . ASN A 1 114 ? 14.921 5.407 -11.282 1.00 92.56 114 ASN A CA 1
ATOM 808 C C . ASN A 1 114 ? 15.308 5.326 -12.769 1.00 92.56 114 ASN A C 1
ATOM 810 O O . ASN A 1 114 ? 15.969 4.394 -13.224 1.00 92.56 114 ASN A O 1
ATOM 814 N N . ALA A 1 115 ? 14.896 6.322 -13.551 1.00 92.62 115 ALA A N 1
ATOM 815 C CA . ALA A 1 115 ? 15.170 6.366 -14.985 1.00 92.62 115 ALA A CA 1
ATOM 816 C C . ALA A 1 115 ? 16.641 6.676 -15.325 1.00 92.62 115 ALA A C 1
ATOM 818 O O . ALA A 1 115 ? 17.046 6.487 -16.469 1.00 92.62 115 ALA A O 1
ATOM 819 N N . THR A 1 116 ? 17.423 7.164 -14.359 1.00 94.12 116 THR A N 1
ATOM 820 C CA . THR A 1 116 ? 18.818 7.588 -14.551 1.00 94.12 116 THR A CA 1
ATOM 821 C C . THR A 1 116 ? 19.805 6.455 -14.291 1.00 94.12 116 THR A C 1
ATOM 823 O O . THR A 1 116 ? 20.772 6.312 -15.035 1.00 94.12 116 THR A O 1
ATOM 826 N N . ASP A 1 117 ? 19.565 5.647 -13.258 1.00 94.25 117 ASP A N 1
ATOM 827 C CA . ASP A 1 117 ? 20.481 4.602 -12.775 1.00 94.25 117 ASP A CA 1
ATOM 828 C C . ASP A 1 117 ? 19.795 3.264 -12.422 1.00 94.25 117 ASP A C 1
ATOM 830 O O . ASP A 1 117 ? 20.485 2.288 -12.128 1.00 94.25 117 ASP A O 1
ATOM 834 N N . GLY A 1 118 ? 18.466 3.169 -12.524 1.00 95.62 118 GLY A N 1
ATOM 835 C CA . GLY A 1 118 ? 17.702 1.944 -12.278 1.00 95.62 118 GLY A CA 1
ATOM 836 C C . GLY A 1 118 ? 17.678 0.965 -13.460 1.00 95.62 118 GLY A C 1
ATOM 837 O O . GLY A 1 118 ? 18.453 1.055 -14.418 1.00 95.62 118 GLY A O 1
ATOM 838 N N . LEU A 1 119 ? 16.742 0.005 -13.436 1.00 95.75 119 LEU A N 1
ATOM 839 C CA . LEU A 1 119 ? 16.690 -1.073 -14.441 1.00 95.75 119 LEU A CA 1
ATOM 840 C C . LEU A 1 119 ? 16.470 -0.553 -15.864 1.00 95.75 119 LEU A C 1
ATOM 842 O O . LEU A 1 119 ? 17.004 -1.124 -16.814 1.00 95.75 119 LEU A O 1
ATOM 846 N N . GLY A 1 120 ? 15.689 0.519 -16.019 1.00 94.88 120 GLY A N 1
ATOM 847 C CA . GLY A 1 120 ? 15.457 1.144 -17.320 1.00 94.88 120 GLY A CA 1
ATOM 848 C C . GLY A 1 120 ? 16.736 1.737 -17.916 1.00 94.88 120 GLY A C 1
ATOM 849 O O . GLY A 1 120 ? 17.006 1.546 -19.101 1.00 94.88 120 GLY A O 1
ATOM 850 N N . ALA A 1 121 ? 17.556 2.391 -17.089 1.00 95.50 121 ALA A N 1
ATOM 851 C CA . ALA A 1 121 ? 18.838 2.950 -17.509 1.00 95.50 121 ALA A CA 1
ATOM 852 C C . ALA A 1 121 ? 19.827 1.849 -17.908 1.00 95.50 121 ALA A C 1
ATOM 854 O O . ALA A 1 121 ? 20.441 1.917 -18.974 1.00 95.50 121 ALA A O 1
ATOM 855 N N . LEU A 1 122 ? 19.923 0.792 -17.095 1.00 94.56 122 LEU A N 1
ATOM 856 C CA . LEU A 1 122 ? 20.776 -0.353 -17.402 1.00 94.56 122 LEU A CA 1
ATOM 857 C C . LEU A 1 122 ? 20.334 -1.065 -18.686 1.00 94.56 122 LEU A C 1
ATOM 859 O O . LEU A 1 122 ? 21.179 -1.449 -19.491 1.00 94.56 122 LEU A O 1
ATOM 863 N N . LYS A 1 123 ? 19.022 -1.207 -18.910 1.00 93.06 123 LYS A N 1
ATOM 864 C CA . LYS A 1 123 ? 18.491 -1.775 -20.152 1.00 93.06 123 LYS A CA 1
ATOM 865 C C . LYS A 1 123 ? 18.928 -0.956 -21.367 1.00 93.06 123 LYS A C 1
ATOM 867 O O . LYS A 1 123 ? 19.417 -1.542 -22.325 1.00 93.06 123 LYS A O 1
ATOM 872 N N . THR A 1 124 ? 18.794 0.368 -21.312 1.00 92.44 124 THR A N 1
ATOM 873 C CA . THR A 1 124 ? 19.238 1.264 -22.391 1.00 92.44 124 THR A CA 1
ATOM 874 C C . THR A 1 124 ? 20.731 1.098 -22.669 1.00 92.44 124 THR A C 1
ATOM 876 O O . THR A 1 124 ? 21.119 0.908 -23.815 1.00 92.44 124 THR A O 1
ATOM 879 N N . LEU A 1 125 ? 21.566 1.069 -21.623 1.00 91.50 125 LEU A N 1
ATOM 880 C CA . LEU A 1 125 ? 23.008 0.862 -21.774 1.00 91.50 125 LEU A CA 1
ATOM 881 C C . LEU A 1 125 ? 23.340 -0.483 -22.445 1.00 91.50 125 LEU A C 1
ATOM 883 O O . LEU A 1 125 ? 24.241 -0.553 -23.280 1.00 91.50 125 LEU A O 1
ATOM 887 N N . ILE A 1 126 ? 22.623 -1.551 -22.080 1.00 90.81 126 ILE A N 1
ATOM 888 C CA . ILE A 1 126 ? 22.785 -2.879 -22.686 1.00 90.81 126 ILE A CA 1
ATOM 889 C C . ILE A 1 126 ? 22.353 -2.858 -24.155 1.00 90.81 126 ILE A C 1
ATOM 891 O O . ILE A 1 126 ? 23.088 -3.364 -25.003 1.00 90.81 126 ILE A O 1
ATOM 895 N N . ASP A 1 127 ? 21.200 -2.263 -24.463 1.00 88.62 127 ASP A N 1
ATOM 896 C CA . ASP A 1 127 ? 20.692 -2.153 -25.833 1.00 88.62 127 ASP A CA 1
ATOM 897 C C . ASP A 1 127 ? 21.682 -1.378 -26.725 1.00 88.62 127 ASP A C 1
ATOM 899 O O . ASP A 1 127 ? 22.002 -1.828 -27.829 1.00 88.62 127 ASP A O 1
ATOM 903 N N . ASP A 1 128 ? 22.241 -0.272 -26.225 1.00 87.81 128 ASP A N 1
ATOM 904 C CA . ASP A 1 128 ? 23.246 0.533 -26.928 1.00 87.81 128 ASP A CA 1
ATOM 905 C C . ASP A 1 128 ? 24.548 -0.252 -27.160 1.00 87.81 128 ASP A C 1
ATOM 907 O O . ASP A 1 128 ? 25.105 -0.246 -28.263 1.00 87.81 128 ASP A O 1
ATOM 911 N N . ALA A 1 129 ? 25.026 -0.986 -26.148 1.00 83.69 129 ALA A N 1
ATOM 912 C CA . ALA A 1 129 ? 26.220 -1.823 -26.264 1.00 83.69 129 ALA A CA 1
ATOM 913 C C . ALA A 1 129 ? 26.034 -2.967 -27.280 1.00 83.69 129 ALA A C 1
ATOM 915 O O . ALA A 1 129 ? 26.949 -3.278 -28.051 1.00 83.69 129 ALA A O 1
ATOM 916 N N . MET A 1 130 ? 24.844 -3.573 -27.317 1.00 79.94 130 MET A N 1
ATOM 917 C CA . MET A 1 130 ? 24.491 -4.597 -28.302 1.00 79.94 130 MET A CA 1
ATOM 918 C C . MET A 1 130 ? 24.352 -4.016 -29.715 1.00 79.94 130 MET A C 1
ATOM 920 O O . MET A 1 130 ? 24.742 -4.671 -30.681 1.00 79.94 130 MET A O 1
ATOM 924 N N . GLY A 1 131 ? 23.850 -2.786 -29.852 1.00 67.88 131 GLY A N 1
ATOM 925 C CA . GLY A 1 131 ? 23.713 -2.095 -31.135 1.00 67.88 131 GLY A CA 1
ATOM 926 C C . GLY A 1 131 ? 25.034 -1.607 -31.740 1.00 67.88 131 GLY A C 1
ATOM 927 O O . GLY A 1 131 ? 25.137 -1.487 -32.959 1.00 67.88 131 GLY A O 1
ATOM 928 N N . ALA A 1 132 ? 26.057 -1.351 -30.919 1.00 60.62 132 ALA A N 1
ATOM 929 C CA . ALA A 1 132 ? 27.288 -0.713 -31.379 1.00 60.62 132 ALA A CA 1
ATOM 930 C C . ALA A 1 132 ? 28.268 -1.650 -32.109 1.00 60.62 132 ALA A C 1
ATOM 932 O O . ALA A 1 132 ? 28.999 -1.180 -32.980 1.00 60.62 132 ALA A O 1
ATOM 933 N N . THR A 1 133 ? 28.340 -2.949 -31.790 1.00 60.59 133 THR A N 1
ATOM 934 C CA . THR A 1 133 ? 29.289 -3.891 -32.445 1.00 60.59 133 THR A CA 1
ATOM 935 C C . THR A 1 133 ? 28.950 -5.374 -32.217 1.00 60.59 133 THR A C 1
ATOM 937 O O . THR A 1 133 ? 29.333 -6.198 -33.036 1.00 60.59 133 THR A O 1
ATOM 940 N N . PHE A 1 134 ? 28.202 -5.735 -31.165 1.00 60.78 134 PHE A N 1
ATOM 941 C CA . PHE A 1 134 ? 27.945 -7.131 -30.757 1.00 60.78 134 PHE A CA 1
ATOM 942 C C . PHE A 1 134 ? 26.525 -7.628 -31.081 1.00 60.78 134 PHE A C 1
ATOM 944 O O . PHE A 1 134 ? 25.945 -8.428 -30.341 1.00 60.78 134 PHE A O 1
ATOM 951 N N . ALA A 1 135 ? 25.928 -7.148 -32.170 1.00 65.00 135 ALA A N 1
ATOM 952 C CA . ALA A 1 135 ? 24.611 -7.613 -32.584 1.00 65.00 135 ALA A CA 1
ATOM 953 C C . ALA A 1 135 ? 24.699 -9.086 -33.018 1.00 65.00 135 ALA A C 1
ATOM 955 O O . ALA A 1 135 ? 25.256 -9.393 -34.067 1.00 65.00 135 ALA A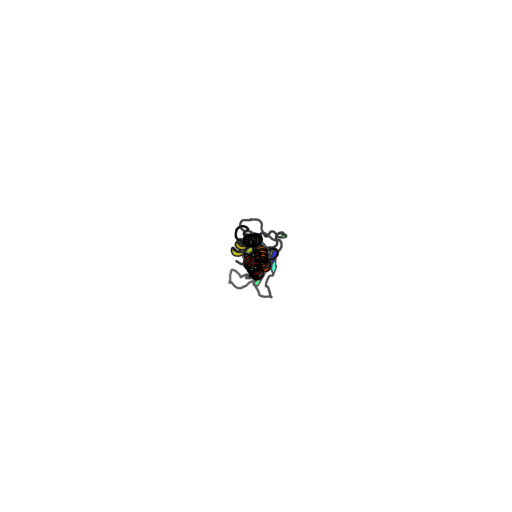 O 1
ATOM 956 N N . THR A 1 136 ? 24.096 -10.008 -32.261 1.00 60.69 136 THR A N 1
ATOM 957 C CA . THR A 1 136 ? 24.102 -11.456 -32.570 1.00 60.69 136 THR A CA 1
ATOM 958 C C . THR A 1 136 ? 23.445 -11.808 -33.912 1.00 60.69 136 THR A C 1
ATOM 960 O O . THR A 1 136 ? 23.654 -12.904 -34.426 1.00 60.69 136 THR A O 1
ATOM 963 N N . ALA A 1 137 ? 22.661 -10.888 -34.487 1.00 60.56 137 ALA A N 1
ATOM 964 C CA . ALA A 1 137 ? 22.013 -11.037 -35.790 1.00 60.56 137 ALA A CA 1
ATOM 965 C C . ALA A 1 137 ? 22.836 -10.477 -36.968 1.00 60.56 137 ALA A C 1
ATOM 967 O O . ALA A 1 137 ? 22.656 -10.930 -38.097 1.00 60.56 137 ALA A O 1
ATOM 968 N N . THR A 1 138 ? 23.741 -9.523 -36.720 1.00 61.75 138 THR A N 1
ATOM 969 C CA . THR A 1 138 ? 24.566 -8.882 -37.756 1.00 61.75 138 THR A CA 1
ATOM 970 C C . THR A 1 138 ? 25.905 -8.469 -37.152 1.00 61.75 138 THR A C 1
ATOM 972 O O . THR A 1 138 ? 26.202 -7.283 -37.014 1.00 61.75 138 THR A O 1
ATOM 975 N N . ASP A 1 139 ? 26.712 -9.441 -36.734 1.00 70.25 139 ASP A N 1
ATOM 976 C CA . ASP A 1 139 ? 28.007 -9.108 -36.154 1.00 70.25 139 ASP A CA 1
ATOM 977 C C . ASP A 1 139 ? 28.981 -8.700 -37.270 1.00 70.25 139 ASP A C 1
ATOM 979 O O . ASP A 1 139 ? 29.358 -9.478 -38.150 1.00 70.25 139 ASP A O 1
ATOM 983 N N . SER A 1 140 ? 29.392 -7.437 -37.242 1.00 71.69 140 SER A N 1
ATOM 984 C CA . SER A 1 140 ? 30.430 -6.903 -38.121 1.00 71.69 140 SER A CA 1
ATOM 985 C C . SER A 1 140 ? 31.763 -7.663 -38.005 1.00 71.69 140 SER A C 1
ATOM 987 O O . SER A 1 140 ? 32.500 -7.738 -38.991 1.00 71.69 140 SER A O 1
ATOM 989 N N . LEU A 1 141 ? 32.052 -8.291 -36.857 1.00 72.62 141 LEU A N 1
ATOM 990 C CA . LEU A 1 141 ? 33.212 -9.164 -36.665 1.00 72.62 141 LEU A CA 1
ATOM 991 C C . LEU A 1 141 ? 33.050 -10.484 -37.414 1.00 72.62 141 LEU A C 1
ATOM 993 O O . LEU A 1 141 ? 34.030 -10.977 -37.961 1.00 72.62 141 LEU A O 1
ATOM 997 N N . GLU A 1 142 ? 31.836 -11.022 -37.520 1.00 77.81 142 GLU A N 1
ATOM 998 C CA . GLU A 1 142 ? 31.550 -12.194 -38.349 1.00 77.81 142 GLU A CA 1
ATOM 999 C C . GLU A 1 142 ? 31.736 -11.858 -39.832 1.00 77.81 142 GLU A C 1
ATOM 1001 O O . GLU A 1 142 ? 32.351 -12.617 -40.575 1.00 77.81 142 GLU A O 1
ATOM 1006 N N . ALA A 1 143 ? 31.301 -10.672 -40.265 1.00 78.94 143 ALA A N 1
ATOM 1007 C CA . ALA A 1 143 ? 31.556 -10.193 -41.622 1.00 78.94 143 ALA A CA 1
ATOM 1008 C C . ALA A 1 143 ? 33.059 -9.987 -41.897 1.00 78.94 143 ALA A C 1
ATOM 1010 O O . ALA A 1 143 ? 33.542 -10.331 -42.978 1.00 78.94 143 ALA A O 1
ATOM 1011 N N . LEU A 1 144 ? 33.816 -9.453 -40.932 1.00 79.81 144 LEU A N 1
ATOM 1012 C CA . LEU A 1 144 ? 35.267 -9.287 -41.041 1.00 79.81 144 LEU A CA 1
ATOM 1013 C C . LEU A 1 144 ? 35.984 -10.643 -41.069 1.00 79.81 144 LEU A C 1
ATOM 1015 O O . LEU A 1 144 ? 36.864 -10.848 -41.904 1.00 79.81 144 LEU A O 1
ATOM 1019 N N . ARG A 1 145 ? 35.580 -11.572 -40.199 1.00 84.12 145 ARG A N 1
ATOM 1020 C CA . ARG A 1 145 ? 36.096 -12.939 -40.144 1.00 84.12 145 ARG A CA 1
ATOM 1021 C C . ARG A 1 145 ? 35.807 -13.669 -41.446 1.00 84.12 145 ARG A C 1
ATOM 1023 O O . ARG A 1 145 ? 36.739 -14.155 -42.061 1.00 84.12 145 ARG A O 1
ATOM 1030 N N . ASN A 1 146 ? 34.576 -13.617 -41.946 1.00 83.25 146 ASN A N 1
ATOM 1031 C CA . ASN A 1 146 ? 34.199 -14.221 -43.223 1.00 83.25 146 ASN A CA 1
ATOM 1032 C C . ASN A 1 146 ? 34.953 -13.607 -44.405 1.00 83.25 146 ASN A C 1
ATOM 1034 O O . ASN A 1 146 ? 35.355 -14.326 -45.315 1.00 83.25 146 ASN A O 1
ATOM 1038 N N . ARG A 1 147 ? 35.204 -12.291 -44.398 1.00 82.50 147 ARG A N 1
ATOM 1039 C CA . ARG A 1 147 ? 36.083 -11.649 -45.387 1.00 82.50 147 ARG A CA 1
ATOM 1040 C C . ARG A 1 147 ? 37.531 -12.126 -45.278 1.00 82.50 147 ARG A C 1
ATOM 1042 O O . ARG A 1 147 ? 38.169 -12.312 -46.309 1.00 82.50 147 ARG A O 1
ATOM 1049 N N . GLY A 1 148 ? 38.050 -12.286 -44.063 1.00 82.81 148 GLY A N 1
ATOM 1050 C CA . GLY A 1 148 ? 39.390 -12.813 -43.803 1.00 82.81 148 GLY A CA 1
ATOM 1051 C C . GLY A 1 148 ? 39.531 -14.270 -44.243 1.00 82.81 148 GLY A C 1
ATOM 1052 O O . GLY A 1 148 ? 40.441 -14.591 -45.003 1.00 82.81 148 GLY A O 1
ATOM 1053 N N . ASP A 1 149 ? 38.582 -15.117 -43.849 1.00 81.75 149 ASP A N 1
ATOM 1054 C CA . ASP A 1 149 ? 38.477 -16.527 -44.226 1.00 81.75 149 ASP A CA 1
ATOM 1055 C C . ASP A 1 149 ? 38.355 -16.665 -45.752 1.00 81.75 149 ASP A C 1
ATOM 1057 O O . ASP A 1 149 ? 39.087 -17.439 -46.369 1.00 81.75 149 ASP A O 1
ATOM 1061 N N . ALA A 1 150 ? 37.508 -15.850 -46.395 1.00 80.94 150 ALA A N 1
ATOM 1062 C CA . ALA A 1 150 ? 37.399 -15.800 -47.850 1.00 80.94 150 ALA A CA 1
ATOM 1063 C C . ALA A 1 150 ? 38.723 -15.382 -48.507 1.00 80.94 150 ALA A C 1
ATOM 1065 O O . ALA A 1 150 ? 39.170 -16.048 -49.435 1.00 80.94 150 ALA A O 1
ATOM 1066 N N . ALA A 1 151 ? 39.387 -14.332 -48.011 1.00 81.62 151 ALA A N 1
ATOM 1067 C CA . ALA A 1 151 ? 40.668 -13.869 -48.548 1.00 81.62 151 ALA A CA 1
ATOM 1068 C C . ALA A 1 151 ? 41.796 -14.905 -48.391 1.00 81.62 151 ALA A C 1
ATOM 1070 O O . ALA A 1 151 ? 42.672 -14.990 -49.258 1.00 81.62 151 ALA A O 1
ATOM 1071 N N . TRP A 1 152 ? 41.772 -15.704 -47.320 1.00 77.44 152 TRP A N 1
ATOM 1072 C CA . TRP A 1 152 ? 42.683 -16.832 -47.131 1.00 77.44 152 TRP A CA 1
ATOM 1073 C C . TRP A 1 152 ? 42.386 -17.936 -48.152 1.00 77.44 152 TRP A C 1
ATOM 1075 O O . TRP A 1 152 ? 43.278 -18.339 -48.899 1.00 77.44 152 TRP A O 1
ATOM 1085 N N . ILE A 1 153 ? 41.135 -18.395 -48.237 1.00 72.75 153 ILE A N 1
ATOM 1086 C CA . ILE A 1 153 ? 40.742 -19.526 -49.091 1.00 72.75 153 ILE A CA 1
ATOM 1087 C C . ILE A 1 153 ? 40.902 -19.198 -50.583 1.00 72.75 153 ILE A C 1
ATOM 1089 O O . ILE A 1 153 ? 41.345 -20.051 -51.349 1.00 72.75 153 ILE A O 1
ATOM 1093 N N . THR A 1 154 ? 40.597 -17.970 -51.017 1.00 75.50 154 THR A N 1
ATOM 1094 C CA . THR A 1 154 ? 40.722 -17.569 -52.431 1.00 75.50 154 THR A CA 1
ATOM 1095 C C . THR A 1 154 ? 42.136 -17.128 -52.821 1.00 75.50 154 THR A C 1
ATOM 1097 O O . THR A 1 154 ? 42.327 -16.624 -53.927 1.00 75.50 154 THR A O 1
ATOM 1100 N N . GLY A 1 155 ? 43.132 -17.276 -51.938 1.00 65.19 155 GLY A N 1
ATOM 1101 C CA . GLY A 1 155 ? 44.529 -16.938 -52.234 1.00 65.19 155 GLY A CA 1
ATOM 1102 C C . GLY A 1 155 ? 44.806 -15.437 -52.386 1.00 65.19 155 GLY A C 1
ATOM 1103 O O . GLY A 1 155 ? 45.824 -15.056 -52.955 1.00 65.19 155 GLY A O 1
ATOM 1104 N N . GLY A 1 156 ? 43.919 -14.572 -51.884 1.00 64.62 156 GLY A N 1
ATOM 1105 C CA . GLY A 1 156 ? 44.112 -13.117 -51.893 1.00 64.62 156 GLY A CA 1
ATOM 1106 C C . GLY A 1 156 ? 45.056 -12.616 -50.793 1.00 64.62 156 GLY A C 1
ATOM 1107 O O . GLY A 1 156 ? 45.599 -11.521 -50.906 1.00 64.62 156 GLY A O 1
ATOM 1108 N N . GLY A 1 157 ? 45.268 -13.411 -49.737 1.00 61.81 157 GLY A N 1
ATOM 1109 C CA . GLY A 1 157 ? 46.113 -13.065 -48.585 1.00 61.81 157 GLY A CA 1
ATOM 1110 C C . GLY A 1 157 ? 47.609 -13.369 -48.732 1.00 61.81 157 GLY A C 1
ATOM 1111 O O . GLY A 1 157 ? 48.386 -13.033 -47.843 1.00 61.81 157 GLY A O 1
ATOM 1112 N N . GLY A 1 158 ? 48.038 -13.990 -49.831 1.00 62.50 158 GLY A N 1
ATOM 1113 C CA . GLY A 1 158 ? 49.443 -14.294 -50.082 1.00 62.50 158 GLY A CA 1
ATOM 1114 C C . GLY A 1 158 ? 49.706 -14.337 -51.576 1.00 62.50 158 GLY A C 1
ATOM 1115 O O . GLY A 1 158 ? 49.042 -15.068 -52.304 1.00 62.50 158 GLY A O 1
ATOM 1116 N N . THR A 1 159 ? 50.663 -13.543 -52.047 1.00 56.97 159 THR A N 1
ATOM 1117 C CA . THR A 1 159 ? 51.140 -13.616 -53.429 1.00 56.97 159 THR A CA 1
ATOM 1118 C C . THR A 1 159 ? 51.540 -15.056 -53.744 1.00 56.97 159 THR A C 1
ATOM 1120 O O . THR A 1 159 ? 52.420 -15.619 -53.099 1.00 56.97 159 THR A O 1
ATOM 1123 N N . ASN A 1 160 ? 50.865 -15.676 -54.714 1.00 56.53 160 ASN A N 1
ATOM 1124 C CA . ASN A 1 160 ? 51.102 -17.066 -55.087 1.00 56.53 160 ASN A CA 1
ATOM 1125 C C . ASN A 1 160 ? 52.563 -17.242 -55.571 1.00 56.53 160 ASN A C 1
ATOM 1127 O O . ASN A 1 160 ? 52.907 -16.692 -56.622 1.00 56.53 160 ASN A O 1
ATOM 1131 N N . PRO A 1 161 ? 53.439 -18.001 -54.879 1.00 56.78 161 PRO A N 1
ATOM 1132 C CA . PRO A 1 161 ? 54.830 -18.176 -55.306 1.00 56.78 161 PRO A CA 1
ATOM 1133 C C . PRO A 1 161 ? 54.976 -19.033 -56.581 1.00 56.78 161 PRO A C 1
ATOM 1135 O O . PRO A 1 161 ? 56.089 -19.250 -57.059 1.00 56.78 161 PRO A O 1
ATOM 1138 N N . GLN A 1 162 ? 53.877 -19.507 -57.178 1.00 56.22 162 GLN A N 1
ATOM 1139 C CA . GLN A 1 162 ? 53.914 -20.434 -58.312 1.00 56.22 162 GLN A CA 1
ATOM 1140 C C . GLN A 1 162 ? 54.055 -19.778 -59.695 1.00 56.22 162 GLN A C 1
ATOM 1142 O O . GLN A 1 162 ? 54.415 -20.466 -60.649 1.00 56.22 162 GLN A O 1
ATOM 1147 N N . LEU A 1 163 ? 53.848 -18.462 -59.831 1.00 54.75 163 LEU A N 1
ATOM 1148 C CA . LEU A 1 163 ? 53.986 -17.786 -61.132 1.00 54.75 163 LEU A CA 1
ATOM 1149 C C . LEU A 1 163 ? 55.445 -17.541 -61.553 1.00 54.75 163 LEU A C 1
ATOM 1151 O O . LEU A 1 163 ? 55.703 -17.369 -62.740 1.00 54.75 163 LEU A O 1
ATOM 1155 N N . LEU A 1 164 ? 56.408 -17.581 -60.622 1.00 53.78 164 LEU A N 1
ATOM 1156 C CA . LEU A 1 164 ? 57.833 -17.434 -60.955 1.00 53.78 164 LEU A CA 1
ATOM 1157 C C . LEU A 1 164 ? 58.553 -18.761 -61.234 1.00 53.78 164 LEU A C 1
ATOM 1159 O O . LEU A 1 164 ? 59.599 -18.742 -61.871 1.00 53.78 164 LEU A O 1
ATOM 1163 N N . GLN A 1 165 ? 58.030 -19.904 -60.778 1.00 58.09 165 GLN A N 1
ATOM 1164 C CA . GLN A 1 165 ? 58.708 -21.199 -60.952 1.00 58.09 165 GLN A CA 1
ATOM 1165 C C . GLN A 1 165 ? 58.395 -21.866 -62.298 1.00 58.09 165 GLN A C 1
ATOM 1167 O O . GLN A 1 165 ? 59.234 -22.584 -62.838 1.00 58.09 165 GLN A O 1
ATOM 1172 N N . ASN A 1 166 ? 57.217 -21.607 -62.873 1.00 56.34 166 ASN A N 1
ATOM 1173 C CA . ASN A 1 166 ? 56.799 -22.278 -64.105 1.00 56.34 166 ASN A CA 1
ATOM 1174 C C . ASN A 1 166 ? 57.465 -21.699 -65.370 1.00 56.34 166 ASN A C 1
ATOM 1176 O O . ASN A 1 166 ? 57.708 -22.416 -66.338 1.00 56.34 166 ASN A O 1
ATOM 1180 N N . THR A 1 167 ? 57.817 -20.411 -65.363 1.00 55.81 167 THR A N 1
ATOM 1181 C CA . THR A 1 167 ? 58.417 -19.735 -66.526 1.00 55.81 167 THR A CA 1
ATOM 1182 C C . THR A 1 167 ? 59.888 -20.112 -66.732 1.00 55.81 167 THR A C 1
ATOM 1184 O O . THR A 1 167 ? 60.364 -20.144 -67.863 1.00 55.81 167 THR A O 1
ATOM 1187 N N . THR A 1 168 ? 60.611 -20.443 -65.659 1.00 58.03 168 THR A N 1
ATOM 1188 C CA . THR A 1 168 ? 62.037 -20.813 -65.707 1.00 58.03 168 THR A CA 1
ATOM 1189 C C . THR A 1 168 ? 62.258 -22.252 -66.172 1.00 58.03 168 THR A C 1
ATOM 1191 O O . THR A 1 168 ? 63.255 -22.536 -66.826 1.00 58.03 168 THR A O 1
ATOM 1194 N N . ILE A 1 169 ? 61.330 -23.171 -65.883 1.00 60.81 169 ILE A N 1
ATOM 1195 C CA . ILE A 1 169 ? 61.440 -24.583 -66.296 1.00 60.81 169 ILE A CA 1
ATOM 1196 C C . ILE A 1 169 ? 61.156 -24.746 -67.798 1.00 60.81 169 ILE A C 1
ATOM 1198 O O . ILE A 1 169 ? 61.811 -25.542 -68.471 1.00 60.81 169 ILE A O 1
ATOM 1202 N N . ALA A 1 170 ? 60.237 -23.948 -68.350 1.00 58.88 170 ALA A N 1
ATOM 1203 C CA . ALA A 1 170 ? 59.897 -23.992 -69.771 1.00 58.88 170 ALA A CA 1
ATOM 1204 C C . ALA A 1 170 ? 61.050 -23.539 -70.692 1.00 58.88 170 ALA A C 1
ATOM 1206 O O . ALA A 1 170 ? 61.172 -24.034 -71.811 1.00 58.88 170 ALA A O 1
ATOM 1207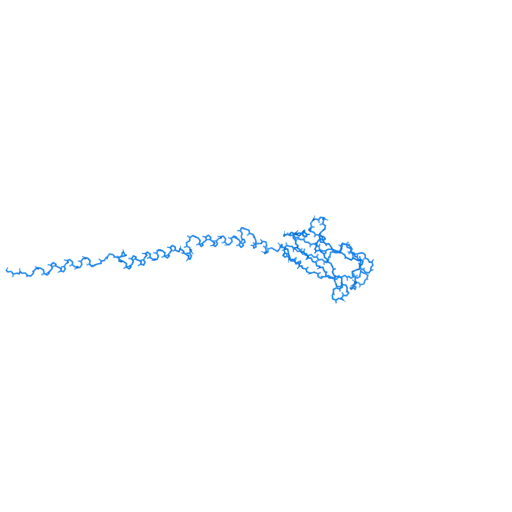 N N . THR A 1 171 ? 61.923 -22.634 -70.238 1.00 59.25 171 THR A N 1
ATOM 1208 C CA . THR A 1 171 ? 63.044 -22.126 -71.050 1.00 59.25 171 THR A CA 1
ATOM 1209 C C . THR A 1 171 ? 64.252 -23.066 -71.068 1.00 59.25 171 THR A C 1
ATOM 1211 O O . THR A 1 171 ? 64.916 -23.166 -72.101 1.00 59.25 171 THR A O 1
ATOM 1214 N N . LEU A 1 172 ? 64.491 -23.825 -69.992 1.00 59.81 172 LEU A N 1
ATOM 1215 C CA . LEU A 1 172 ? 65.572 -24.822 -69.900 1.00 59.81 172 LEU A CA 1
ATOM 1216 C C . LEU A 1 172 ? 65.352 -26.040 -70.816 1.00 59.81 172 LEU A C 1
ATOM 1218 O O . LEU A 1 172 ? 66.315 -26.587 -71.347 1.00 59.81 172 LEU A O 1
ATOM 1222 N N . ALA A 1 173 ? 64.100 -26.441 -71.057 1.00 60.06 173 ALA A N 1
ATOM 1223 C CA . ALA A 1 173 ? 63.786 -27.596 -71.903 1.00 60.06 173 ALA A CA 1
ATOM 1224 C C . ALA A 1 173 ? 64.015 -27.355 -73.411 1.00 60.06 173 ALA A C 1
ATOM 1226 O O . ALA A 1 173 ? 64.128 -28.319 -74.164 1.00 60.06 173 ALA A O 1
ATOM 1227 N N . SER A 1 174 ? 64.108 -26.097 -73.868 1.00 60.41 174 SER A N 1
ATOM 1228 C CA . SER A 1 174 ? 64.274 -25.779 -75.301 1.00 60.41 174 SER A CA 1
ATOM 1229 C C . SER A 1 174 ? 65.733 -25.609 -75.762 1.00 60.41 174 SER A C 1
ATOM 1231 O O . SER A 1 174 ? 65.975 -25.449 -76.955 1.00 60.41 174 SER A O 1
ATOM 1233 N N . GLN A 1 175 ? 66.719 -25.672 -74.854 1.00 60.16 175 GLN A N 1
ATOM 1234 C CA . GLN A 1 175 ? 68.136 -25.387 -75.154 1.00 60.16 175 GLN A CA 1
ATOM 1235 C C . GLN A 1 175 ? 69.027 -26.621 -75.410 1.00 60.16 175 GLN A C 1
ATOM 1237 O O . GLN A 1 175 ? 70.250 -26.518 -75.345 1.00 60.16 175 GLN A O 1
ATOM 1242 N N . VAL A 1 176 ? 68.469 -27.787 -75.747 1.00 62.28 176 VAL A N 1
ATOM 1243 C CA . VAL A 1 176 ? 69.272 -28.956 -76.161 1.00 62.28 176 VAL A CA 1
ATOM 1244 C C . VAL A 1 176 ? 69.222 -29.168 -77.674 1.00 62.28 176 VAL A C 1
ATOM 1246 O O . VAL A 1 176 ? 68.542 -30.045 -78.197 1.00 62.28 176 VAL A O 1
ATOM 1249 N N . SER A 1 177 ? 69.986 -28.355 -78.399 1.00 60.22 177 SER A N 1
ATOM 1250 C CA . SER A 1 177 ? 70.522 -28.717 -79.715 1.00 60.22 177 SER A CA 1
ATOM 1251 C C . SER A 1 177 ? 71.887 -28.063 -79.873 1.00 60.22 177 SER A C 1
ATOM 1253 O O . SER A 1 177 ? 71.998 -26.917 -80.294 1.00 60.22 177 SER A O 1
ATOM 1255 N N . PHE A 1 178 ? 72.923 -28.797 -79.471 1.00 61.56 178 PHE A N 1
ATOM 1256 C CA . PHE A 1 178 ? 74.300 -28.487 -79.831 1.00 61.56 178 PHE A CA 1
ATOM 1257 C C . PHE A 1 178 ? 74.626 -29.266 -81.111 1.00 61.56 178 PHE A C 1
ATOM 1259 O O . PHE A 1 178 ? 74.712 -30.494 -81.077 1.00 61.56 178 PHE A O 1
ATOM 1266 N N . THR A 1 179 ? 74.759 -28.549 -82.226 1.00 56.91 179 THR A N 1
ATOM 1267 C CA . THR A 1 179 ? 75.528 -28.972 -83.409 1.00 56.91 179 THR A CA 1
ATOM 1268 C C . THR A 1 179 ? 76.846 -28.231 -83.424 1.00 56.91 179 THR A C 1
ATOM 1270 O O . THR A 1 179 ? 76.790 -27.004 -83.172 1.00 56.91 179 THR A O 1
#

Secondary structure (DSSP, 8-state):
-EEE-TTEEEEEEEE-B-TTT--B--EEEEEEEEEEETT--S-B-TTEEEETTGGG-TTEEEEEEEE-GGGT--TTEEEEEEEEEEEETTEE-TT-EEEEEEES--HHHHHHH-TTTSHHHHHHHHHHHHHHT--TTS-HHHHHHHHHHHHHHTT-SS--GGGTHHHHHHHHTT-----

Sequence (179 aa):
MRDITLNDTFYH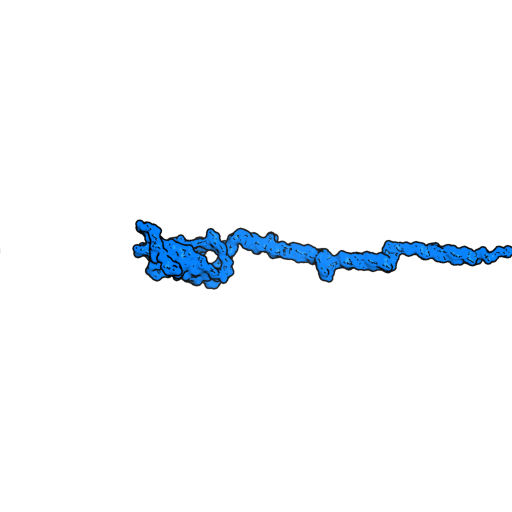DFTTRAFATGIPTVLAGTPVLSVLEENNATPITAGVSVSVDRASVVGLNEATIIATAGNGYEAGKSYSIYISTGTVGGVSVIGEVVGQFTIAASAAAVDLANATDGLGALKTLIDDAMGATFATATDSLEALRNRGDAAWITGGGGTNPQLLQNTTIATLASQVSFT

Foldseek 3Di:
DAEAEAQDKDKDKFFDADPVPRHTFWFDDPKAKWKDWDPDPDTQRPQWDKDICPVVNGRIMMIIHRRYVVSPHDAQIKMWIAICATDTPNHTRHPPTGDIYHYNNPPVSVQQPDCCRHPVNVVVVVVVVCVPAPVPVDHVVVVVVVVVVCCVVVVVVDDDPPVVPPVVVVVVVVPPDDD